Protein AF-A0A6G0ZL77-F1 (afdb_monomer)

Mean predicted aligned error: 11.4 Å

Solvent-accessible surface area (backbone atoms only — not comparable to full-atom values): 4475 Å² total; per-residue (Å²): 131,86,87,84,78,57,75,45,35,88,91,76,64,46,43,51,65,60,55,52,51,51,53,50,58,56,49,52,57,34,55,76,60,80,46,71,60,75,89,49,46,64,59,52,51,51,50,54,53,50,49,63,79,42,62,87,55,85,77,72,73,74,72,75,82,69,84,74,124

Organism: Aphis craccivora (NCBI:txid307492)

Radius of gyration: 15.39 Å; Cα contacts (8 Å, |Δi|>4): 16; chains: 1; bounding box: 36×34×29 Å

Sequence (69 aa):
VNHKYNFVDPDTGAHTQNIERLWRSAKERNKKHSGTHRSMLDSYISELLWRQKHKKNHLFIYPNYKRHC

pLDDT: mean 70.97, std 14.6, range [41.09, 87.12]

Structure (mmCIF, N/CA/C/O backbone):
data_AF-A0A6G0ZL77-F1
#
_entry.id   AF-A0A6G0ZL77-F1
#
loop_
_atom_site.group_PDB
_atom_site.id
_atom_site.type_symbol
_atom_site.label_atom_id
_atom_site.label_alt_id
_atom_site.label_comp_id
_atom_site.label_asym_id
_atom_site.label_entity_id
_atom_site.label_seq_id
_atom_site.pdbx_PDB_ins_code
_atom_site.Cartn_x
_atom_site.Cartn_y
_atom_site.Cartn_z
_atom_site.occupancy
_atom_site.B_iso_or_equiv
_atom_site.auth_seq_id
_atom_site.auth_comp_id
_atom_site.auth_asym_id
_atom_site.auth_atom_id
_atom_site.pdbx_PDB_model_num
ATOM 1 N N . VAL A 1 1 ? -5.789 18.905 -1.702 1.00 55.00 1 VAL A N 1
ATOM 2 C CA . VAL A 1 1 ? -6.589 17.959 -0.889 1.00 55.00 1 VAL A CA 1
ATOM 3 C C . VAL A 1 1 ? -7.244 18.772 0.216 1.00 55.00 1 VAL A C 1
ATOM 5 O O . VAL A 1 1 ? -6.531 19.462 0.931 1.00 55.00 1 VAL A O 1
ATOM 8 N N . ASN A 1 2 ? -8.578 18.815 0.280 1.00 53.78 2 ASN A N 1
ATOM 9 C CA . ASN A 1 2 ? -9.298 19.559 1.320 1.00 53.78 2 ASN A CA 1
ATOM 10 C C . ASN A 1 2 ? -9.197 18.783 2.645 1.00 53.78 2 ASN A C 1
ATOM 12 O O . ASN A 1 2 ? -9.853 17.762 2.812 1.00 53.78 2 ASN A O 1
ATOM 16 N N . HIS A 1 3 ? -8.374 19.253 3.585 1.00 54.19 3 HIS A N 1
ATOM 17 C CA . HIS A 1 3 ? -8.087 18.573 4.860 1.00 54.19 3 HIS A CA 1
ATOM 18 C C . HIS A 1 3 ? -9.162 18.772 5.953 1.00 54.19 3 HIS A C 1
ATOM 20 O O . HIS A 1 3 ? -8.925 18.445 7.111 1.00 54.19 3 HIS A O 1
ATOM 26 N N . LYS A 1 4 ? -10.337 19.323 5.620 1.00 60.16 4 LYS A N 1
ATOM 27 C CA . LYS A 1 4 ? -11.309 19.812 6.616 1.00 60.16 4 LYS A CA 1
ATOM 28 C C . LYS A 1 4 ? -12.319 18.763 7.117 1.00 60.16 4 LYS A C 1
ATOM 30 O O . LYS A 1 4 ? -12.881 18.981 8.182 1.00 60.16 4 LYS A O 1
ATOM 35 N N . TYR A 1 5 ? -12.548 17.650 6.404 1.00 53.81 5 TYR A N 1
ATOM 36 C CA . TYR A 1 5 ? -13.716 16.791 6.689 1.00 53.81 5 TYR A CA 1
ATOM 37 C C . TYR A 1 5 ? -13.473 15.286 6.912 1.00 53.81 5 TYR A C 1
ATOM 39 O O . TYR A 1 5 ? -14.290 14.681 7.590 1.00 53.81 5 TYR A O 1
ATOM 47 N N . ASN A 1 6 ? -12.367 14.673 6.466 1.00 56.88 6 ASN A N 1
ATOM 48 C CA . ASN A 1 6 ? -12.241 13.198 6.478 1.00 56.88 6 ASN A CA 1
ATOM 49 C C . ASN A 1 6 ? -10.954 12.699 7.165 1.00 56.88 6 ASN A C 1
ATOM 51 O O . ASN A 1 6 ? -10.103 12.050 6.549 1.00 56.88 6 ASN A O 1
ATOM 55 N N . PHE A 1 7 ? -10.781 13.024 8.451 1.00 59.28 7 PHE A N 1
ATOM 56 C CA . PHE A 1 7 ? -9.697 12.455 9.276 1.00 59.28 7 PHE A CA 1
ATOM 57 C C . PHE A 1 7 ? -9.867 10.938 9.493 1.00 59.28 7 PHE A C 1
ATOM 59 O O . PHE A 1 7 ? -8.896 10.195 9.668 1.00 59.28 7 PHE A O 1
ATOM 66 N N . VAL A 1 8 ? -11.121 10.497 9.448 1.00 61.88 8 VAL A N 1
ATOM 67 C CA . VAL A 1 8 ? -11.574 9.111 9.466 1.00 61.88 8 VAL A CA 1
ATOM 68 C C . VAL A 1 8 ? -12.640 9.021 8.386 1.00 61.88 8 VAL A C 1
ATOM 70 O O . VAL A 1 8 ? -13.532 9.866 8.346 1.00 61.88 8 VAL A O 1
ATOM 73 N N . ASP A 1 9 ? -12.512 8.062 7.481 1.00 66.50 9 ASP A N 1
ATOM 74 C CA . ASP A 1 9 ? -13.573 7.762 6.530 1.00 66.50 9 ASP A CA 1
ATOM 75 C C . ASP A 1 9 ? -14.807 7.243 7.299 1.00 66.50 9 ASP A C 1
ATOM 77 O O . ASP A 1 9 ? -14.660 6.297 8.074 1.00 66.50 9 ASP A O 1
ATOM 81 N N . PRO A 1 10 ? -15.991 7.864 7.173 1.00 68.00 10 PRO A N 1
ATOM 82 C CA . PRO A 1 10 ? -17.156 7.511 7.985 1.00 68.00 10 PRO A CA 1
ATOM 83 C C . PRO A 1 10 ? -17.774 6.154 7.614 1.00 68.00 10 PRO A C 1
ATOM 85 O O . PRO A 1 10 ? -18.390 5.530 8.474 1.00 68.00 10 PRO A O 1
ATOM 88 N N . ASP A 1 11 ? -17.580 5.677 6.381 1.00 70.94 11 ASP A N 1
ATOM 89 C CA . ASP A 1 11 ? -18.149 4.413 5.899 1.00 70.94 11 ASP A CA 1
ATOM 90 C C . ASP A 1 11 ? -17.268 3.206 6.258 1.00 70.94 11 ASP A C 1
ATOM 92 O O . ASP A 1 11 ? -17.760 2.132 6.600 1.00 70.94 11 ASP A O 1
ATOM 96 N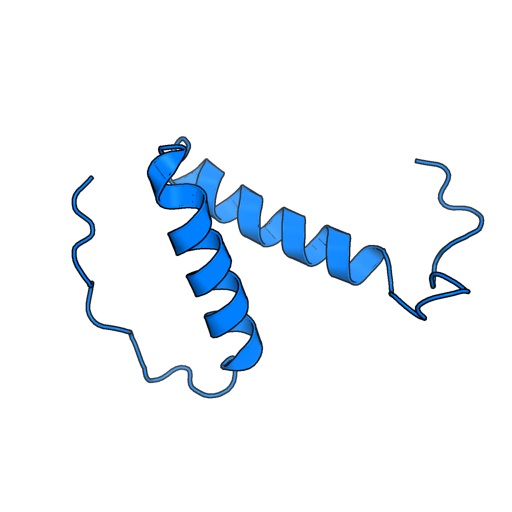 N . THR A 1 12 ? -15.945 3.375 6.201 1.00 70.62 12 THR A N 1
ATOM 97 C CA . THR A 1 12 ? -14.966 2.295 6.419 1.00 70.62 12 THR A CA 1
ATOM 98 C C . THR A 1 12 ? -14.180 2.422 7.723 1.00 7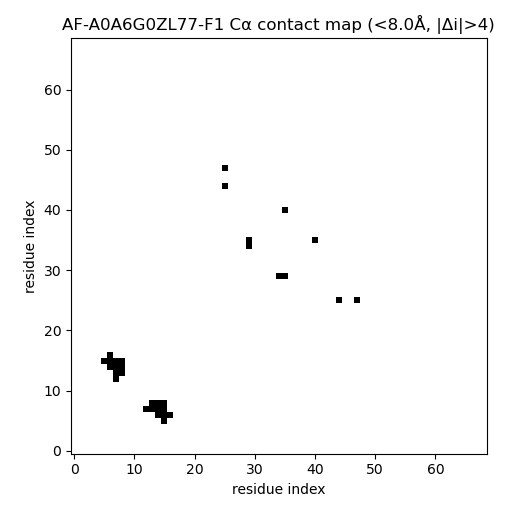0.62 12 THR A C 1
ATOM 100 O O . THR A 1 12 ? -13.461 1.497 8.103 1.00 70.62 12 THR A O 1
ATOM 103 N N . GLY A 1 13 ? -14.256 3.567 8.407 1.00 70.06 13 GLY A N 1
ATOM 104 C CA . GLY A 1 13 ? -13.426 3.877 9.574 1.00 70.06 13 GLY A CA 1
ATOM 105 C C . GLY A 1 13 ? -11.943 4.081 9.240 1.00 70.06 13 GLY A C 1
ATOM 106 O O . GLY A 1 13 ? -11.102 4.152 10.139 1.00 70.06 13 GLY A O 1
ATOM 107 N N . ALA A 1 14 ? -11.577 4.136 7.956 1.00 70.19 14 ALA A N 1
ATOM 108 C CA . ALA A 1 14 ? -10.184 4.170 7.542 1.00 70.19 14 ALA A CA 1
ATOM 109 C C . ALA A 1 14 ? -9.554 5.547 7.796 1.00 70.19 14 ALA A C 1
ATOM 111 O O . ALA A 1 14 ? -10.006 6.581 7.304 1.00 70.19 14 ALA A O 1
ATOM 112 N N . HIS A 1 15 ? -8.435 5.562 8.519 1.00 77.69 15 HIS A N 1
ATOM 113 C CA . HIS A 1 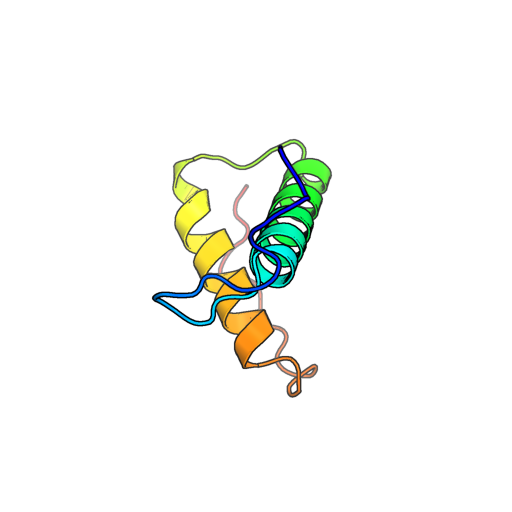15 ? -7.619 6.762 8.668 1.00 77.69 15 HIS A CA 1
ATOM 114 C C . HIS A 1 15 ? -6.837 7.032 7.381 1.00 77.69 15 HIS A C 1
ATOM 116 O O . HIS A 1 15 ? -5.836 6.368 7.089 1.00 77.69 15 HIS A O 1
ATOM 122 N N . THR A 1 16 ? -7.243 8.063 6.647 1.00 74.62 16 THR A N 1
ATOM 123 C CA . THR A 1 16 ? -6.587 8.533 5.415 1.00 74.62 16 THR A CA 1
ATOM 124 C C . THR A 1 16 ? -5.089 8.789 5.614 1.00 74.62 16 THR A C 1
ATOM 126 O O . THR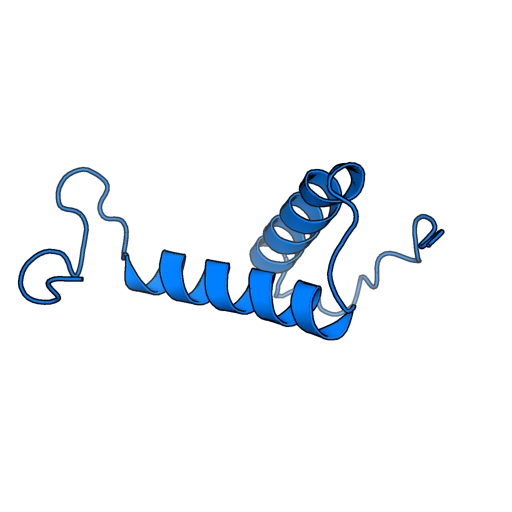 A 1 16 ? -4.273 8.406 4.778 1.00 74.62 16 THR A O 1
ATOM 129 N N . GLN A 1 17 ? -4.686 9.291 6.783 1.00 79.56 17 GLN A N 1
ATOM 130 C CA . GLN A 1 17 ? -3.275 9.494 7.135 1.00 79.56 17 GLN A CA 1
ATOM 131 C C . GLN A 1 17 ? -2.442 8.205 7.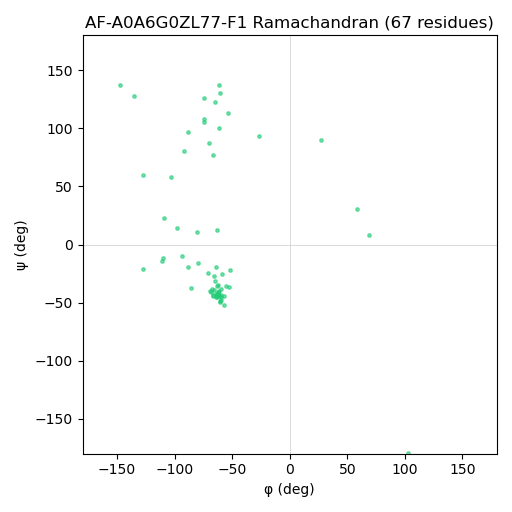179 1.00 79.56 17 GLN A C 1
ATOM 133 O O . GLN A 1 17 ? -1.258 8.224 6.838 1.00 79.56 17 GLN A O 1
ATOM 138 N N . ASN A 1 18 ? -3.025 7.081 7.607 1.00 79.31 18 ASN A N 1
ATOM 139 C CA . ASN A 1 18 ? -2.307 5.804 7.639 1.00 79.31 18 ASN A CA 1
ATOM 140 C C . ASN A 1 18 ? -2.040 5.311 6.215 1.00 79.31 18 ASN A C 1
ATOM 142 O O . ASN A 1 18 ? -0.936 4.854 5.916 1.00 79.31 18 ASN A O 1
ATOM 146 N N . ILE A 1 19 ? -3.017 5.489 5.323 1.00 79.56 19 ILE A N 1
ATOM 147 C CA . ILE A 1 19 ? -2.894 5.185 3.895 1.00 79.56 19 ILE A CA 1
ATOM 148 C C . ILE A 1 19 ? -1.838 6.095 3.247 1.00 79.56 19 ILE A C 1
ATOM 150 O O . ILE A 1 19 ? -0.953 5.617 2.537 1.00 79.56 19 ILE A O 1
ATOM 154 N N . GLU A 1 20 ? -1.847 7.397 3.535 1.00 82.50 20 GLU A N 1
ATOM 155 C CA . GLU A 1 20 ? -0.843 8.334 3.017 1.00 82.50 20 GLU A CA 1
ATOM 156 C C . GLU A 1 20 ? 0.579 8.010 3.496 1.00 82.50 20 GLU A C 1
ATOM 158 O O . GLU A 1 20 ? 1.527 8.028 2.702 1.00 82.50 20 GLU A O 1
ATOM 163 N N . ARG A 1 21 ? 0.745 7.679 4.785 1.00 84.00 21 ARG A N 1
ATOM 164 C CA . ARG A 1 21 ? 2.034 7.246 5.350 1.00 84.00 21 ARG A CA 1
ATOM 165 C C . ARG A 1 21 ? 2.532 5.971 4.676 1.00 84.00 21 ARG A C 1
ATOM 167 O O . ARG A 1 21 ? 3.701 5.910 4.297 1.00 84.00 21 ARG A O 1
ATOM 174 N N . LEU A 1 22 ? 1.648 4.997 4.470 1.00 84.31 22 LEU A N 1
ATOM 175 C CA . LEU A 1 22 ? 1.945 3.754 3.760 1.00 84.31 22 LEU A CA 1
ATOM 176 C C . LEU A 1 22 ? 2.469 4.024 2.341 1.00 84.31 22 LEU A C 1
ATOM 178 O O . LEU A 1 22 ? 3.551 3.558 1.971 1.00 84.31 22 LEU A O 1
ATOM 182 N N . TRP A 1 23 ? 1.740 4.827 1.566 1.00 84.62 23 TRP A N 1
ATOM 183 C CA . TRP A 1 23 ? 2.128 5.184 0.201 1.00 84.62 23 TRP A CA 1
ATOM 184 C C . TRP A 1 23 ? 3.431 5.977 0.141 1.00 84.62 23 TRP A C 1
ATOM 186 O O . TRP A 1 23 ? 4.215 5.807 -0.795 1.00 84.62 23 TRP A O 1
ATOM 196 N N . ARG A 1 24 ? 3.691 6.843 1.125 1.00 86.56 24 ARG A N 1
ATOM 197 C CA . ARG A 1 24 ? 4.978 7.537 1.247 1.00 86.56 24 ARG A CA 1
ATOM 198 C C . ARG A 1 24 ? 6.127 6.547 1.425 1.00 86.56 24 ARG A C 1
ATOM 200 O O . ARG A 1 24 ? 7.085 6.625 0.662 1.00 86.56 24 ARG A O 1
ATOM 207 N N . SER A 1 25 ? 6.011 5.587 2.343 1.00 83.75 25 SER A N 1
ATOM 208 C CA . SER A 1 25 ? 7.047 4.565 2.553 1.00 83.75 25 SER A CA 1
ATOM 209 C C . SER A 1 25 ? 7.284 3.692 1.316 1.00 83.75 25 SER A C 1
ATOM 211 O O . SER A 1 25 ? 8.435 3.405 0.989 1.00 83.75 25 SER A O 1
ATOM 213 N N . ALA A 1 26 ? 6.221 3.311 0.599 1.00 83.00 26 ALA A N 1
ATOM 214 C CA . ALA A 1 26 ? 6.334 2.553 -0.649 1.00 83.00 26 ALA A CA 1
ATOM 215 C C . ALA A 1 26 ? 7.121 3.329 -1.721 1.00 83.00 26 ALA A C 1
ATOM 217 O O . ALA A 1 26 ? 8.061 2.810 -2.324 1.00 83.00 26 ALA A O 1
ATOM 218 N N . LYS A 1 27 ? 6.767 4.605 -1.924 1.00 83.62 27 LYS A N 1
ATOM 219 C CA . LYS A 1 27 ? 7.403 5.467 -2.929 1.00 83.62 27 LYS A CA 1
ATOM 220 C C . LYS A 1 27 ? 8.857 5.784 -2.600 1.00 83.62 27 LYS A C 1
ATOM 222 O O . LYS A 1 27 ? 9.669 5.825 -3.517 1.00 83.62 27 LYS A O 1
ATOM 227 N N . GLU A 1 28 ? 9.189 5.995 -1.329 1.00 84.81 28 GLU A N 1
ATOM 228 C CA . GLU A 1 28 ? 10.561 6.294 -0.899 1.00 84.81 28 GLU A CA 1
ATOM 229 C C . GLU A 1 28 ? 11.527 5.164 -1.275 1.00 84.81 28 GLU A C 1
ATOM 231 O O . GLU A 1 28 ? 12.596 5.400 -1.840 1.00 84.81 28 GLU A O 1
ATOM 236 N N . ARG A 1 29 ? 11.109 3.913 -1.053 1.00 76.94 29 ARG A N 1
ATOM 237 C CA . ARG A 1 29 ? 11.903 2.739 -1.424 1.00 76.94 29 ARG A CA 1
ATOM 238 C C . ARG A 1 29 ? 12.106 2.648 -2.936 1.00 76.94 29 ARG A C 1
ATOM 240 O O . ARG A 1 29 ? 13.228 2.426 -3.376 1.00 76.94 29 ARG A O 1
ATOM 247 N N . ASN A 1 30 ? 11.057 2.882 -3.724 1.00 80.38 30 ASN A 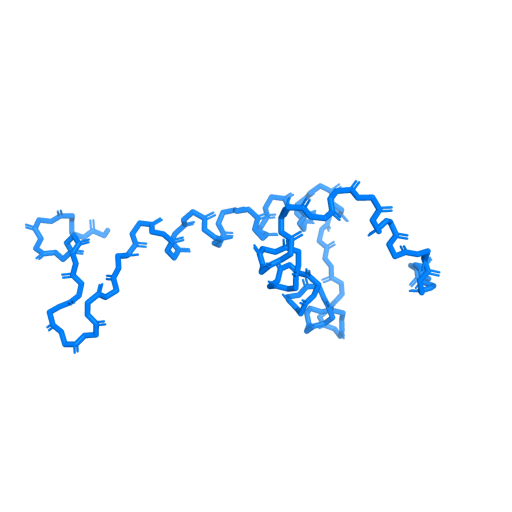N 1
ATOM 248 C CA . ASN A 1 30 ? 11.165 2.864 -5.186 1.00 80.38 30 ASN A CA 1
ATOM 249 C C . ASN A 1 30 ? 12.057 3.998 -5.710 1.00 80.38 30 ASN A C 1
ATOM 251 O O . ASN A 1 30 ? 12.852 3.779 -6.619 1.00 80.38 30 ASN A O 1
ATOM 255 N N . LYS A 1 31 ? 11.980 5.199 -5.121 1.00 80.88 31 LYS A N 1
ATOM 256 C CA . LYS A 1 31 ? 12.851 6.329 -5.481 1.00 80.88 31 LYS A CA 1
ATOM 257 C C . LYS A 1 31 ? 14.324 6.039 -5.205 1.00 80.88 31 LYS A C 1
ATOM 259 O O . LYS A 1 31 ? 15.157 6.350 -6.048 1.00 80.88 31 LYS A O 1
ATOM 264 N N . LYS A 1 32 ? 14.643 5.395 -4.075 1.00 80.75 32 LYS A N 1
ATOM 265 C CA . LYS A 1 32 ? 16.017 4.984 -3.734 1.00 80.75 32 LYS A CA 1
ATOM 266 C C . LYS A 1 32 ? 16.635 4.036 -4.772 1.00 80.75 32 LYS A C 1
ATOM 268 O O . LYS A 1 32 ? 17.853 3.985 -4.897 1.00 80.75 32 LYS A O 1
ATOM 273 N N . HIS A 1 33 ? 15.807 3.300 -5.508 1.00 79.75 33 HIS A N 1
ATOM 274 C CA . HIS A 1 33 ? 16.230 2.393 -6.574 1.00 79.75 33 HIS A CA 1
ATOM 275 C C . HIS A 1 33 ? 16.116 3.008 -7.981 1.00 79.75 33 HIS A C 1
ATOM 277 O O . HIS A 1 33 ? 16.202 2.282 -8.964 1.00 79.75 33 HIS A O 1
ATOM 283 N N . SER A 1 34 ? 15.937 4.332 -8.089 1.00 82.25 34 SER A N 1
ATOM 284 C CA . SER A 1 34 ? 15.732 5.046 -9.362 1.00 82.25 34 SER A CA 1
ATOM 285 C C . SER A 1 34 ? 14.519 4.547 -10.154 1.00 82.25 34 SER A C 1
ATOM 287 O O . SER A 1 34 ? 14.477 4.621 -11.379 1.00 82.25 34 SER A O 1
ATOM 289 N N . GLY A 1 35 ? 13.501 4.063 -9.442 1.00 76.62 35 GLY A N 1
ATOM 290 C CA . GLY A 1 35 ? 12.332 3.427 -10.026 1.00 76.62 35 GLY A CA 1
ATOM 291 C C . GLY A 1 35 ? 12.369 1.909 -9.902 1.00 76.62 35 GLY A C 1
ATOM 292 O O . GLY A 1 35 ? 13.237 1.299 -9.285 1.00 76.62 35 GLY A O 1
ATOM 293 N N . THR A 1 36 ? 11.332 1.278 -10.428 1.00 80.06 36 THR A N 1
ATOM 294 C CA . THR A 1 36 ? 11.151 -0.169 -10.385 1.00 80.06 36 THR A CA 1
ATOM 295 C C . THR A 1 36 ? 10.432 -0.568 -11.655 1.00 80.06 36 THR A C 1
ATOM 297 O O . THR A 1 36 ? 9.502 0.124 -12.081 1.00 80.06 36 THR A O 1
ATOM 300 N N . HIS A 1 37 ? 10.863 -1.662 -12.277 1.00 83.44 37 HIS A N 1
ATOM 301 C CA . HIS A 1 37 ? 10.182 -2.167 -13.458 1.00 83.44 37 HIS A CA 1
ATOM 302 C C . HIS A 1 37 ? 8.735 -2.535 -13.104 1.00 83.44 37 HIS A C 1
ATOM 304 O O . HIS A 1 37 ? 8.487 -3.142 -12.061 1.00 83.44 37 HIS A O 1
ATOM 310 N N . ARG A 1 38 ? 7.766 -2.180 -13.959 1.00 83.81 38 ARG A N 1
ATOM 311 C CA . ARG A 1 38 ? 6.333 -2.364 -13.655 1.00 83.81 38 ARG A CA 1
ATOM 312 C C . ARG A 1 38 ? 5.985 -3.812 -13.308 1.00 83.81 38 ARG A C 1
ATOM 314 O O . ARG A 1 38 ? 5.183 -4.026 -12.410 1.00 83.81 38 ARG A O 1
ATOM 321 N N . SER A 1 39 ? 6.638 -4.785 -13.948 1.00 87.12 39 SER A N 1
ATOM 322 C CA . SER A 1 39 ? 6.425 -6.212 -13.655 1.00 87.12 39 SER A CA 1
ATOM 323 C C . SER A 1 39 ? 6.831 -6.631 -12.238 1.00 87.12 39 SER A C 1
ATOM 325 O O . SER A 1 39 ? 6.387 -7.669 -11.767 1.00 87.12 39 SER A O 1
ATOM 327 N N . MET A 1 40 ? 7.669 -5.851 -11.547 1.00 83.19 40 MET A N 1
ATOM 328 C CA . MET A 1 40 ? 8.081 -6.142 -10.172 1.00 83.19 40 MET A CA 1
ATOM 329 C C . MET A 1 40 ? 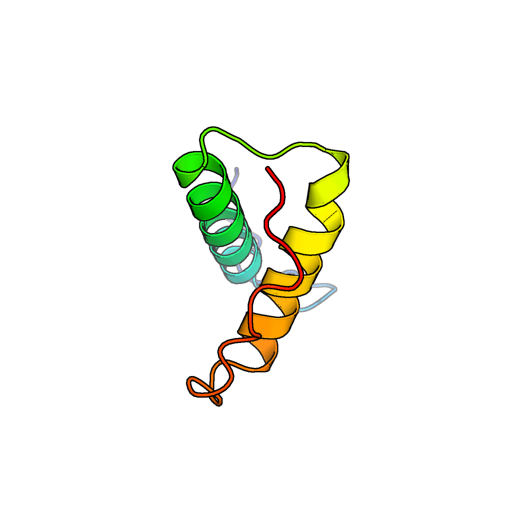7.205 -5.437 -9.133 1.00 83.19 40 MET A C 1
ATOM 331 O O . MET A 1 40 ? 7.333 -5.724 -7.943 1.00 83.19 40 MET A O 1
ATOM 335 N N . LEU A 1 41 ? 6.335 -4.507 -9.548 1.00 83.81 41 LEU A N 1
ATOM 336 C CA . LEU A 1 41 ? 5.559 -3.669 -8.633 1.00 83.81 41 LEU A CA 1
ATOM 337 C C . LEU A 1 41 ? 4.720 -4.514 -7.665 1.00 83.81 41 LEU A C 1
ATOM 339 O O . LEU A 1 41 ? 4.757 -4.263 -6.460 1.00 83.81 41 LEU A O 1
ATOM 343 N N . ASP A 1 42 ? 4.055 -5.551 -8.171 1.00 84.25 42 ASP A N 1
ATOM 344 C CA . ASP A 1 42 ? 3.222 -6.453 -7.369 1.00 84.25 42 ASP A CA 1
ATOM 345 C C . ASP A 1 42 ? 4.038 -7.201 -6.312 1.00 84.25 42 ASP A C 1
ATOM 347 O O . ASP A 1 42 ? 3.636 -7.287 -5.148 1.00 84.25 42 ASP A O 1
ATOM 351 N N . SER A 1 43 ? 5.233 -7.670 -6.680 1.00 84.56 43 SER A N 1
ATOM 352 C CA . SER A 1 43 ? 6.161 -8.329 -5.758 1.00 84.56 43 SER A CA 1
ATOM 353 C C . SER A 1 43 ? 6.618 -7.380 -4.648 1.00 84.56 43 SER A C 1
ATOM 355 O O . SER A 1 43 ? 6.624 -7.754 -3.474 1.00 84.56 43 SER A O 1
ATOM 357 N N . TYR A 1 44 ? 6.944 -6.128 -4.985 1.00 82.25 44 TYR A N 1
ATOM 358 C CA . TYR A 1 44 ? 7.356 -5.126 -3.998 1.00 82.25 44 TYR A CA 1
ATOM 359 C C . TYR A 1 44 ? 6.217 -4.699 -3.070 1.00 82.25 44 TYR A C 1
ATOM 361 O O . TYR A 1 44 ? 6.445 -4.540 -1.867 1.00 82.25 44 TYR A O 1
ATOM 369 N N . ILE A 1 45 ? 5.001 -4.523 -3.595 1.00 84.06 45 ILE A N 1
ATOM 370 C CA . ILE A 1 45 ? 3.816 -4.211 -2.784 1.00 84.06 45 ILE A CA 1
ATOM 371 C C . ILE A 1 45 ? 3.526 -5.371 -1.828 1.00 84.06 45 ILE A C 1
ATOM 373 O O . ILE A 1 45 ? 3.340 -5.146 -0.630 1.00 84.06 45 ILE A O 1
ATOM 377 N N . SER A 1 46 ? 3.571 -6.609 -2.322 1.00 85.75 46 SER A N 1
ATOM 378 C CA . SER A 1 46 ? 3.361 -7.815 -1.514 1.00 85.75 46 SER A CA 1
ATOM 379 C C . SER A 1 46 ? 4.392 -7.929 -0.388 1.00 85.75 46 SER A C 1
ATOM 381 O O . SER A 1 46 ? 4.032 -8.150 0.770 1.00 85.75 46 SER A O 1
ATOM 383 N N . GLU A 1 47 ? 5.671 -7.689 -0.689 1.00 84.38 47 GLU A N 1
ATOM 384 C CA . GLU A 1 47 ? 6.744 -7.662 0.310 1.00 84.38 47 GLU A CA 1
ATOM 385 C C . GLU A 1 47 ? 6.525 -6.551 1.353 1.00 84.38 47 GLU A C 1
ATOM 387 O O . GLU A 1 47 ? 6.713 -6.768 2.551 1.00 84.38 47 GLU A O 1
ATOM 392 N N . LEU A 1 48 ? 6.112 -5.354 0.924 1.00 82.75 48 LEU A N 1
ATOM 393 C CA . LEU A 1 48 ? 5.856 -4.216 1.810 1.00 82.75 48 LEU A CA 1
ATOM 394 C C . LEU A 1 48 ? 4.697 -4.489 2.783 1.00 82.75 48 LEU A C 1
ATOM 396 O O . LEU A 1 48 ? 4.796 -4.151 3.969 1.00 82.75 48 LEU A O 1
ATOM 400 N N . LEU A 1 49 ? 3.611 -5.093 2.296 1.00 84.75 49 LEU A N 1
ATOM 401 C CA . LEU A 1 49 ? 2.462 -5.499 3.109 1.00 84.75 49 LEU A CA 1
ATOM 402 C C . LEU A 1 49 ? 2.849 -6.612 4.085 1.00 84.75 49 LEU A C 1
ATOM 404 O O . LEU A 1 49 ? 2.543 -6.534 5.278 1.00 84.75 49 LEU A O 1
ATOM 408 N N . TR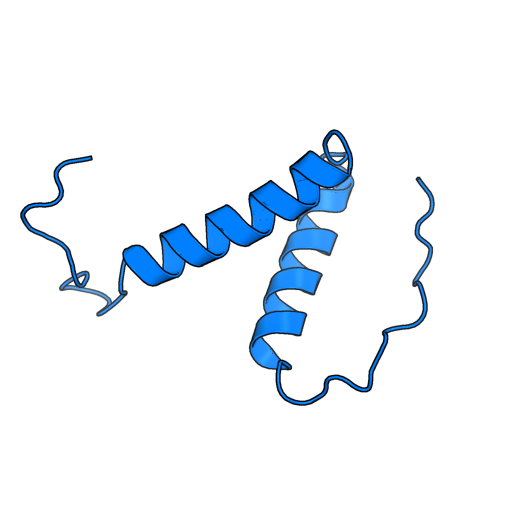P A 1 50 ? 3.594 -7.609 3.603 1.00 83.69 50 TRP A N 1
ATOM 409 C CA . TRP A 1 50 ? 4.094 -8.698 4.432 1.00 83.69 50 TRP A CA 1
ATOM 410 C C . TRP A 1 50 ? 4.986 -8.175 5.565 1.00 83.69 50 TRP A C 1
ATOM 412 O O . TRP A 1 50 ? 4.747 -8.498 6.730 1.00 83.69 50 TRP A O 1
ATOM 422 N N . ARG A 1 51 ? 5.946 -7.290 5.262 1.00 80.69 51 ARG A N 1
ATOM 423 C CA . ARG A 1 51 ? 6.824 -6.662 6.265 1.00 80.69 51 ARG A CA 1
ATOM 424 C C . ARG A 1 51 ? 6.040 -5.875 7.304 1.00 80.69 51 ARG A C 1
ATOM 426 O O . ARG A 1 51 ? 6.401 -5.904 8.473 1.00 80.69 51 ARG A O 1
ATOM 433 N N . GLN A 1 52 ? 4.973 -5.183 6.904 1.00 80.75 52 GLN A N 1
ATOM 434 C CA . GLN A 1 52 ? 4.120 -4.447 7.839 1.00 80.75 52 GLN A CA 1
ATOM 435 C C . GLN A 1 52 ? 3.366 -5.350 8.800 1.00 80.75 52 GLN A C 1
ATOM 437 O O . GLN A 1 52 ? 3.348 -5.067 9.998 1.00 80.75 52 GLN A O 1
ATOM 442 N N . LYS A 1 53 ? 2.801 -6.445 8.289 1.00 82.88 53 LYS A N 1
ATOM 443 C CA . LYS A 1 53 ? 2.107 -7.441 9.106 1.00 82.88 53 LYS A CA 1
ATOM 444 C C . LYS A 1 53 ? 3.058 -8.145 10.083 1.00 82.88 53 LYS A C 1
ATOM 446 O O . LYS A 1 53 ? 2.653 -8.477 11.191 1.00 82.88 53 LYS A O 1
ATOM 451 N N . HIS A 1 54 ? 4.332 -8.301 9.710 1.00 79.50 54 HIS A N 1
ATOM 452 C CA . HIS A 1 54 ? 5.340 -9.041 10.479 1.00 79.50 54 HIS A CA 1
ATOM 453 C C . HIS A 1 54 ? 6.421 -8.156 11.128 1.00 79.50 54 HIS A C 1
ATOM 455 O O . HIS A 1 54 ? 7.488 -8.660 11.474 1.00 79.50 54 HIS A O 1
ATOM 461 N N . LYS A 1 55 ? 6.163 -6.856 11.358 1.00 65.75 55 LYS A N 1
ATOM 462 C CA . LYS A 1 55 ? 7.141 -5.892 11.924 1.00 65.75 55 LYS A CA 1
ATOM 463 C C . LYS A 1 55 ? 7.822 -6.333 13.232 1.00 65.75 55 LYS A C 1
ATOM 465 O O . LYS A 1 55 ? 8.896 -5.829 13.535 1.00 65.75 55 LYS A O 1
ATOM 470 N N . LYS A 1 56 ? 7.223 -7.255 13.998 1.00 58.53 56 LYS A N 1
ATOM 471 C CA . LYS A 1 56 ? 7.783 -7.794 15.253 1.00 58.53 56 LYS A CA 1
ATOM 472 C C . LYS A 1 56 ? 8.847 -8.884 15.047 1.00 58.53 56 LYS A C 1
ATOM 474 O O . LYS A 1 56 ? 9.628 -9.137 15.954 1.00 58.53 56 LYS A O 1
ATOM 479 N N . ASN A 1 57 ? 8.934 -9.471 13.854 1.00 53.16 57 ASN A N 1
ATOM 480 C CA . ASN A 1 57 ? 9.873 -10.544 13.529 1.00 53.16 57 ASN A CA 1
ATOM 481 C C . ASN A 1 57 ? 11.051 -10.002 12.709 1.00 53.16 57 ASN A C 1
ATOM 483 O O . ASN A 1 57 ? 11.318 -10.463 11.598 1.00 53.16 57 ASN A O 1
ATOM 487 N N . HIS A 1 58 ? 11.774 -9.026 13.267 1.00 52.97 58 HIS A N 1
ATOM 488 C CA . HIS A 1 58 ? 12.957 -8.377 12.673 1.00 52.97 58 HIS A CA 1
ATOM 489 C C . HIS A 1 58 ? 14.157 -9.332 12.442 1.00 52.97 58 HIS A C 1
ATOM 491 O O . HIS A 1 58 ? 15.270 -8.883 12.183 1.00 52.97 58 HIS A O 1
ATOM 497 N N . LEU A 1 59 ? 13.955 -10.650 12.544 1.00 50.12 59 LEU A N 1
ATOM 498 C CA . LEU A 1 59 ? 14.996 -11.666 12.397 1.00 50.12 59 LEU A CA 1
ATOM 499 C C . LEU A 1 59 ? 14.858 -12.514 11.126 1.00 50.12 59 LEU A C 1
ATOM 501 O O . LEU A 1 59 ? 15.827 -13.141 10.711 1.00 50.12 59 LEU A O 1
ATOM 505 N N . PHE A 1 60 ? 13.712 -12.488 10.441 1.00 44.94 60 PHE A N 1
ATOM 506 C CA . PHE A 1 60 ? 13.595 -13.150 9.141 1.00 44.94 60 PHE A CA 1
ATOM 507 C C . PHE A 1 60 ? 13.937 -12.163 8.032 1.00 44.94 60 PHE A C 1
ATOM 509 O O . PHE A 1 60 ? 13.079 -11.578 7.366 1.00 44.94 60 PHE A O 1
ATOM 516 N N . ILE A 1 61 ? 15.241 -11.982 7.833 1.00 51.09 61 ILE A N 1
ATOM 517 C CA . ILE A 1 61 ? 15.754 -11.571 6.534 1.00 51.09 61 ILE A CA 1
ATOM 518 C C . ILE A 1 61 ? 15.351 -12.696 5.586 1.00 51.09 61 ILE A C 1
ATOM 520 O O . ILE A 1 61 ? 15.978 -13.749 5.588 1.00 51.09 61 ILE A O 1
ATOM 524 N N . TYR A 1 62 ? 14.270 -12.511 4.821 1.00 45.91 62 TYR A N 1
ATOM 525 C CA . TYR A 1 62 ? 14.014 -13.378 3.677 1.00 45.91 62 TYR A CA 1
ATOM 526 C C . TYR A 1 62 ? 15.291 -13.342 2.833 1.00 45.91 62 TYR A C 1
ATOM 528 O O . TYR A 1 62 ? 15.651 -12.260 2.345 1.00 45.91 62 TYR A O 1
ATOM 536 N N . PRO A 1 63 ?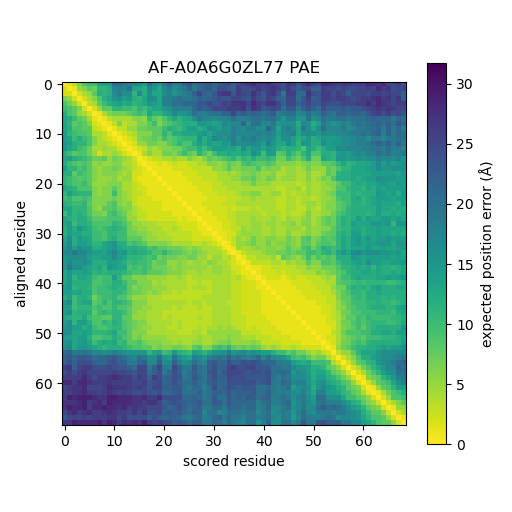 16.025 -14.464 2.725 1.00 42.84 63 PRO A N 1
ATOM 537 C CA . PRO A 1 63 ? 17.206 -14.505 1.894 1.00 42.84 63 PRO A CA 1
ATOM 538 C C . PRO A 1 63 ? 16.715 -14.192 0.491 1.00 42.84 63 PRO A C 1
ATOM 540 O O . PRO A 1 63 ? 15.694 -14.724 0.061 1.00 42.84 63 PRO A O 1
ATOM 543 N N . ASN A 1 64 ? 17.392 -13.242 -0.150 1.00 45.41 64 ASN A N 1
ATOM 544 C CA . ASN A 1 64 ? 17.188 -12.816 -1.526 1.00 45.41 64 ASN A CA 1
ATOM 545 C C . ASN A 1 64 ? 16.589 -13.933 -2.402 1.00 45.41 64 ASN A C 1
ATOM 547 O O . ASN A 1 64 ? 17.334 -14.708 -3.000 1.00 45.41 64 ASN A O 1
ATOM 551 N N . TYR A 1 65 ? 15.262 -13.990 -2.545 1.00 44.84 65 TYR A N 1
ATOM 552 C CA . TYR A 1 65 ? 14.661 -14.649 -3.696 1.00 44.84 65 TYR A CA 1
ATOM 553 C C . TYR A 1 65 ? 14.976 -13.729 -4.868 1.00 44.84 65 TYR A C 1
ATOM 555 O O . TYR A 1 65 ? 14.293 -12.741 -5.104 1.00 44.84 65 TYR A O 1
ATOM 563 N N . LYS A 1 66 ? 16.157 -13.984 -5.440 1.00 45.25 66 LYS A N 1
ATOM 564 C CA . LYS A 1 66 ? 16.778 -13.357 -6.605 1.00 45.25 66 LYS A CA 1
ATOM 565 C C . LYS A 1 66 ? 16.330 -11.915 -6.861 1.00 45.25 66 LYS A C 1
ATOM 567 O O . LYS A 1 66 ? 15.450 -11.658 -7.674 1.00 45.25 66 LYS A O 1
ATOM 572 N N . ARG A 1 67 ? 17.055 -10.964 -6.264 1.00 50.81 67 ARG A N 1
ATOM 573 C CA . ARG A 1 67 ? 17.231 -9.636 -6.869 1.00 50.81 67 ARG A CA 1
ATOM 574 C C . ARG A 1 67 ? 18.051 -9.808 -8.152 1.00 50.81 67 ARG A C 1
ATOM 576 O O . ARG A 1 67 ? 19.257 -9.607 -8.136 1.00 50.81 67 ARG A O 1
ATOM 583 N N . HIS A 1 68 ? 17.427 -10.289 -9.219 1.00 41.09 68 HIS A N 1
ATOM 584 C CA . HIS A 1 68 ? 17.930 -10.035 -10.563 1.00 41.09 68 HIS A CA 1
ATOM 585 C C . HIS A 1 68 ? 17.287 -8.721 -10.997 1.00 41.09 68 HIS A C 1
ATOM 587 O O . HIS A 1 68 ? 16.109 -8.685 -11.354 1.00 41.09 68 HIS A O 1
ATOM 593 N N . CYS A 1 69 ? 18.052 -7.645 -10.815 1.00 45.88 69 CYS A N 1
ATOM 594 C CA . CYS A 1 69 ? 17.932 -6.475 -11.670 1.00 45.88 69 CYS A CA 1
ATOM 595 C C . CYS A 1 69 ? 18.436 -6.846 -13.065 1.00 45.88 69 CYS A C 1
ATOM 597 O O . CYS A 1 69 ? 19.386 -7.662 -13.126 1.00 45.88 69 CYS A O 1
#

InterPro domains:
  IPR053164 IS1016-like transposase [PTHR47163] (1-60)

Foldseek 3Di:
DPPPPPCAPPVPRDRPVVVVVLVVVLVVVQVVVVHDDPVCSVVSVVVSVVCVVPVVCPPPPPPPPDPPD

Secondary structure (DSSP, 8-state):
--TTS-SS-TTT---HHHHHHHHHHHHHHHHHTT---GGGHHHHHHHHHHHHHTTT-TT-----S----